Protein AF-A0A940NJC7-F1 (afdb_monomer)

Structure (mmCIF, N/CA/C/O backbone):
data_AF-A0A940NJC7-F1
#
_entry.id   AF-A0A940NJC7-F1
#
loop_
_atom_site.group_PDB
_atom_site.id
_atom_site.type_symbol
_atom_site.label_atom_id
_atom_site.label_alt_id
_atom_site.label_comp_id
_atom_site.label_asym_id
_atom_site.label_entity_id
_atom_site.label_seq_id
_atom_site.pdbx_PDB_ins_code
_atom_site.Cartn_x
_atom_site.Cartn_y
_atom_site.Cartn_z
_atom_site.occupancy
_atom_site.B_iso_or_equiv
_atom_site.auth_seq_id
_atom_site.auth_comp_id
_atom_site.auth_asym_id
_atom_site.auth_atom_id
_atom_site.pdbx_PDB_model_num
ATOM 1 N N . MET A 1 1 ? -53.499 -15.876 48.071 1.00 48.34 1 MET A N 1
ATOM 2 C CA . MET A 1 1 ? -52.864 -14.542 48.193 1.00 48.34 1 MET A CA 1
ATOM 3 C C . MET A 1 1 ? -51.663 -14.465 47.255 1.00 48.34 1 MET A C 1
ATOM 5 O O . MET A 1 1 ? -50.738 -15.244 47.429 1.00 48.34 1 MET A O 1
ATOM 9 N N . LYS A 1 2 ? -51.666 -13.585 46.242 1.00 55.25 2 LYS A N 1
ATOM 10 C CA . LYS A 1 2 ? -50.475 -13.323 45.410 1.00 55.25 2 LYS A CA 1
ATOM 11 C C . LYS A 1 2 ? -49.730 -12.127 46.007 1.00 55.25 2 LYS A C 1
ATOM 13 O O . LYS A 1 2 ? -50.232 -11.009 45.925 1.00 55.25 2 LYS A O 1
ATOM 18 N N . ARG A 1 3 ? -48.568 -12.347 46.632 1.00 72.62 3 ARG A N 1
ATOM 19 C CA . ARG A 1 3 ? -47.707 -11.245 47.096 1.00 72.62 3 ARG A CA 1
ATOM 20 C C . ARG A 1 3 ? -47.220 -10.457 45.874 1.00 72.62 3 ARG A C 1
ATOM 22 O O . ARG A 1 3 ? -46.633 -11.031 44.958 1.00 72.62 3 ARG A O 1
ATOM 29 N N . ARG A 1 4 ? -47.502 -9.154 45.836 1.00 73.19 4 ARG A N 1
ATOM 30 C CA . ARG A 1 4 ? -46.981 -8.225 44.824 1.00 73.19 4 ARG A CA 1
ATOM 31 C C . ARG A 1 4 ? -45.688 -7.612 45.362 1.00 73.19 4 ARG A C 1
ATOM 33 O O . ARG A 1 4 ? -45.706 -7.038 46.442 1.00 73.19 4 ARG A O 1
ATOM 40 N N . TYR A 1 5 ? -44.602 -7.717 44.595 1.00 79.25 5 TYR A N 1
ATOM 41 C CA . TYR A 1 5 ? -43.293 -7.127 44.911 1.00 79.25 5 TYR A CA 1
ATOM 42 C C . TYR A 1 5 ? -42.923 -6.041 43.881 1.00 79.25 5 TYR A C 1
ATOM 44 O O . TYR A 1 5 ? -42.064 -6.269 43.029 1.00 79.25 5 TYR A O 1
ATOM 52 N N . PRO A 1 6 ? -43.622 -4.893 43.870 1.00 78.00 6 PRO A N 1
ATOM 53 C CA . PRO A 1 6 ? -43.392 -3.835 42.885 1.00 78.00 6 PRO A CA 1
ATOM 54 C C . PRO A 1 6 ? -41.991 -3.222 43.006 1.00 78.00 6 PRO A C 1
ATOM 56 O O . PRO A 1 6 ? -41.366 -2.942 41.991 1.00 78.00 6 PRO A O 1
ATOM 59 N N . GLU A 1 7 ? -41.465 -3.105 44.224 1.00 84.06 7 GLU A N 1
ATOM 60 C CA . GLU A 1 7 ? -40.141 -2.526 44.479 1.00 84.06 7 GLU A CA 1
ATOM 61 C C . GLU A 1 7 ? -39.011 -3.432 43.992 1.00 84.06 7 GLU A C 1
ATOM 63 O O . GLU A 1 7 ? -38.077 -2.969 43.348 1.00 84.06 7 GLU A O 1
ATOM 68 N N . VAL A 1 8 ? -39.150 -4.748 44.188 1.00 84.94 8 VAL A N 1
ATOM 69 C CA . VAL A 1 8 ? -38.206 -5.740 43.648 1.00 84.94 8 VAL A CA 1
ATOM 70 C C . VAL A 1 8 ? -38.203 -5.705 42.117 1.00 84.94 8 VAL A C 1
ATOM 72 O O . VAL A 1 8 ? -37.147 -5.797 41.499 1.00 84.94 8 VAL A O 1
ATOM 75 N N . LYS A 1 9 ? -39.373 -5.519 41.487 1.00 83.62 9 LYS A N 1
ATOM 76 C CA . LYS A 1 9 ? -39.473 -5.356 40.027 1.00 83.62 9 LYS A CA 1
ATOM 77 C C . LYS A 1 9 ? -38.820 -4.062 39.542 1.00 83.62 9 LYS A C 1
ATOM 79 O O . LYS A 1 9 ? -38.134 -4.090 38.526 1.00 83.62 9 LYS A O 1
ATOM 84 N N . ALA A 1 10 ? -39.022 -2.957 40.257 1.00 84.44 10 ALA A N 1
ATOM 85 C CA . ALA A 1 10 ? -38.413 -1.671 39.931 1.00 84.44 10 ALA A CA 1
ATOM 86 C C . ALA A 1 10 ? -36.882 -1.715 40.078 1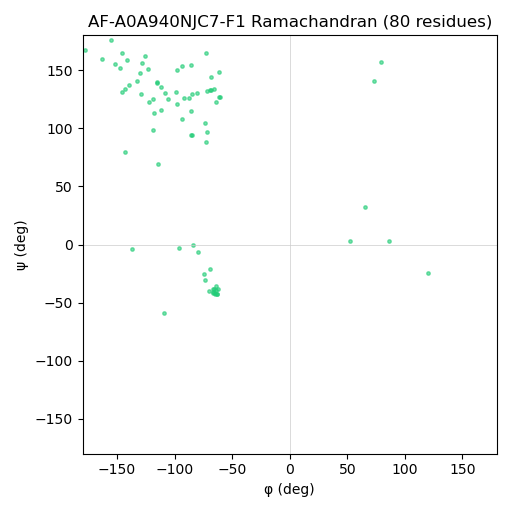.00 84.44 10 ALA A C 1
ATOM 88 O O . ALA A 1 10 ? -36.173 -1.263 39.185 1.00 84.44 10 ALA A O 1
ATOM 89 N N . ALA A 1 11 ? -36.373 -2.337 41.146 1.00 87.06 11 ALA A N 1
ATOM 90 C CA . ALA A 1 11 ? -34.942 -2.528 41.367 1.00 87.06 11 ALA A CA 1
ATOM 91 C C . ALA A 1 11 ? -34.299 -3.406 40.280 1.00 87.06 11 ALA A C 1
ATOM 93 O O . ALA A 1 11 ? -33.236 -3.069 39.765 1.00 87.06 11 ALA A O 1
ATOM 94 N N . LEU A 1 12 ? -34.964 -4.495 39.878 1.00 86.69 12 LEU A N 1
ATOM 95 C CA . LEU A 1 12 ? -34.476 -5.377 38.815 1.00 86.69 12 LEU A CA 1
ATOM 96 C C . LEU A 1 12 ? -34.460 -4.676 37.444 1.00 86.69 12 LEU A C 1
ATOM 98 O O . LEU A 1 12 ? -33.502 -4.824 36.691 1.00 86.69 12 LEU A O 1
ATOM 102 N N . ALA A 1 13 ? -35.490 -3.880 37.136 1.00 83.94 13 ALA A N 1
ATOM 103 C CA . ALA A 1 13 ? -35.538 -3.081 35.912 1.00 83.94 13 ALA A CA 1
ATOM 104 C C . ALA A 1 13 ? -34.447 -1.995 35.891 1.00 83.94 13 ALA A C 1
ATOM 106 O O . ALA A 1 13 ? -33.777 -1.821 34.876 1.00 83.94 13 ALA A 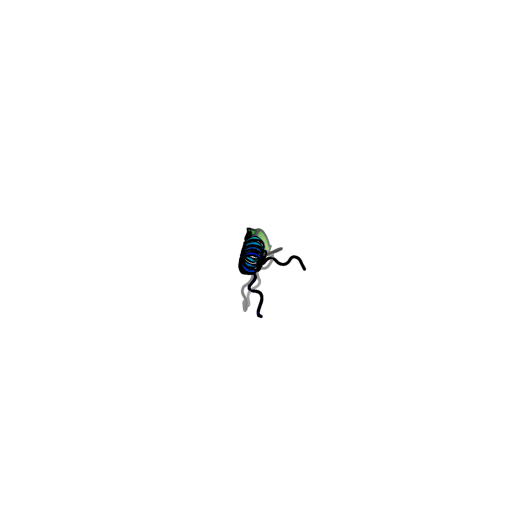O 1
ATOM 107 N N . GLY A 1 14 ? -34.219 -1.314 37.019 1.00 83.81 14 GLY A N 1
ATOM 108 C CA . GLY A 1 14 ? -33.138 -0.336 37.161 1.00 83.81 14 GLY A CA 1
ATOM 109 C C . GLY A 1 14 ? -31.749 -0.963 37.005 1.00 83.81 14 GLY A C 1
ATOM 110 O O . GLY A 1 14 ? -30.911 -0.422 36.290 1.00 83.81 14 GLY A O 1
ATOM 111 N N . ALA A 1 15 ? -31.522 -2.140 37.594 1.00 83.00 15 ALA A N 1
ATOM 112 C CA . ALA A 1 15 ? -30.268 -2.880 37.448 1.00 83.00 15 ALA A CA 1
ATOM 113 C C . ALA A 1 15 ? -30.010 -3.325 35.996 1.00 83.00 15 ALA A C 1
ATOM 115 O O . ALA A 1 15 ? -28.883 -3.228 35.518 1.00 83.00 15 ALA A O 1
ATOM 116 N N . ALA A 1 16 ? -31.048 -3.757 35.272 1.00 79.94 16 ALA A N 1
ATOM 117 C CA . ALA A 1 16 ? -30.933 -4.122 33.859 1.00 79.94 16 ALA A CA 1
ATOM 118 C C . ALA A 1 16 ? -30.583 -2.916 32.968 1.00 79.94 16 ALA A C 1
ATOM 120 O O . ALA A 1 16 ? -29.764 -3.033 32.059 1.00 79.94 16 ALA A O 1
ATOM 121 N N . MET A 1 17 ? -31.149 -1.740 33.254 1.00 77.81 17 MET A N 1
ATOM 122 C CA . MET A 1 17 ? -30.805 -0.510 32.532 1.00 77.81 17 MET A CA 1
ATOM 123 C C . MET A 1 17 ? -29.359 -0.070 32.803 1.00 77.81 17 MET A C 1
ATOM 125 O O . MET A 1 17 ? -28.664 0.331 31.875 1.00 77.81 17 MET A O 1
ATOM 129 N N . LEU A 1 18 ? -28.875 -0.217 34.040 1.00 76.62 18 LEU A N 1
ATOM 130 C CA . LEU A 1 18 ? -27.487 0.092 34.415 1.00 76.62 18 LEU A CA 1
ATOM 131 C C . LEU A 1 18 ? -26.454 -0.877 33.816 1.00 76.62 18 LEU A C 1
ATOM 133 O O . LEU A 1 18 ? -25.287 -0.518 33.694 1.00 76.62 18 LEU A O 1
ATOM 137 N N . ALA A 1 19 ? -26.866 -2.084 33.421 1.00 74.94 19 ALA A N 1
ATOM 138 C CA . ALA A 1 19 ? -25.999 -3.063 32.764 1.00 74.94 19 ALA A CA 1
ATOM 139 C C . ALA A 1 19 ? -25.786 -2.786 31.262 1.00 74.94 19 ALA A C 1
ATOM 141 O O . ALA A 1 19 ? -24.993 -3.470 30.616 1.00 74.94 19 ALA A O 1
ATOM 142 N N . THR A 1 20 ? -26.486 -1.802 30.688 1.00 69.19 20 THR A N 1
ATOM 143 C CA . THR A 1 20 ? -26.382 -1.487 29.259 1.00 69.19 20 THR A CA 1
ATOM 144 C C . THR A 1 20 ? -25.217 -0.526 29.031 1.00 69.19 20 THR A C 1
ATOM 146 O O . THR A 1 20 ? -25.361 0.687 29.165 1.00 69.19 20 THR A O 1
ATOM 149 N N . ILE A 1 21 ? -24.044 -1.066 28.704 1.00 70.12 21 ILE A N 1
ATOM 150 C CA . ILE A 1 21 ? -22.874 -0.268 28.320 1.00 70.12 21 ILE A CA 1
ATOM 151 C C . ILE A 1 21 ? -22.957 -0.017 26.805 1.00 70.12 21 ILE A C 1
ATOM 153 O O . ILE A 1 21 ? -23.093 -0.984 26.052 1.00 70.12 21 ILE A O 1
ATOM 157 N N . PRO A 1 22 ? -22.893 1.236 26.318 1.00 67.38 22 PRO A N 1
ATOM 158 C CA . PRO A 1 22 ? -22.773 1.491 24.886 1.00 67.38 22 PRO A CA 1
ATOM 159 C C . PRO A 1 22 ? -21.468 0.881 24.355 1.00 67.38 22 PRO A C 1
ATOM 161 O O . PRO A 1 22 ? -20.389 1.146 24.885 1.00 67.38 22 PRO A O 1
ATOM 164 N N . ALA A 1 23 ? -21.562 0.069 23.302 1.00 67.50 23 ALA A N 1
ATOM 165 C CA . ALA A 1 23 ? -20.391 -0.402 22.573 1.00 67.50 23 ALA A CA 1
ATOM 166 C C . ALA A 1 23 ? -19.845 0.761 21.731 1.00 67.50 23 ALA A C 1
ATOM 168 O O . ALA A 1 23 ? -20.439 1.149 20.725 1.00 67.50 23 ALA A O 1
ATOM 169 N N . PHE A 1 24 ? -18.738 1.360 22.169 1.00 61.34 24 PHE A N 1
ATOM 170 C CA . PHE A 1 24 ? -18.034 2.379 21.397 1.00 61.34 24 PHE A CA 1
ATOM 171 C C . PHE A 1 24 ? -17.080 1.694 20.416 1.00 61.34 24 PHE A C 1
ATOM 173 O O . PHE A 1 24 ? -15.943 1.386 20.763 1.00 61.34 24 PHE A O 1
ATOM 180 N N . ALA A 1 25 ? -17.537 1.469 19.187 1.00 63.84 25 ALA A N 1
ATOM 181 C CA . ALA A 1 25 ? -16.682 1.002 18.104 1.00 63.84 25 ALA A CA 1
ATOM 182 C C . ALA A 1 25 ? -15.764 2.143 17.636 1.00 63.84 25 ALA A C 1
ATOM 184 O O . ALA A 1 25 ? -16.112 2.933 16.752 1.00 63.84 25 ALA A O 1
ATOM 185 N N . GLN A 1 26 ? -14.589 2.292 18.252 1.00 69.00 26 GLN A N 1
ATOM 186 C CA . GLN A 1 26 ? -13.612 3.275 17.788 1.00 69.00 26 GLN A CA 1
ATOM 187 C C . GLN A 1 26 ? -12.997 2.790 16.470 1.00 69.00 26 GLN A C 1
ATOM 189 O O . GLN A 1 26 ? -12.057 1.997 16.444 1.00 69.00 26 GLN A O 1
ATOM 194 N N . SER A 1 27 ? -13.538 3.285 15.360 1.00 73.50 27 SER A N 1
ATOM 195 C CA . SER A 1 27 ? -13.017 3.016 14.021 1.00 73.50 27 SER A CA 1
ATOM 196 C C . SER A 1 27 ? -11.699 3.762 13.796 1.00 73.50 27 SER A C 1
ATOM 198 O O . SER A 1 27 ? -11.607 4.966 14.042 1.00 73.50 27 SER A O 1
ATOM 200 N N . SER A 1 28 ? -10.681 3.071 13.284 1.00 82.62 28 SER A N 1
ATOM 201 C CA . SER A 1 28 ? -9.443 3.687 12.795 1.00 82.62 28 SER A CA 1
ATOM 202 C C . SER A 1 28 ? -9.307 3.471 11.293 1.00 82.62 28 SER A C 1
ATOM 204 O O . SER A 1 28 ? -9.606 2.395 10.779 1.00 82.62 28 SER A O 1
ATOM 206 N N . VAL A 1 29 ? -8.852 4.501 10.580 1.00 91.69 29 VAL A N 1
ATOM 207 C CA . VAL A 1 29 ? -8.511 4.403 9.160 1.00 91.69 29 VAL A CA 1
ATOM 208 C C . VAL A 1 29 ? -7.061 4.815 8.989 1.00 91.69 29 VAL A C 1
ATOM 210 O O . VAL A 1 29 ? -6.660 5.918 9.349 1.00 91.69 29 VAL A O 1
ATOM 213 N N . THR A 1 30 ? -6.266 3.918 8.428 1.00 93.75 30 THR A N 1
ATOM 214 C CA . THR A 1 30 ? -4.890 4.179 8.029 1.00 93.75 30 THR A CA 1
ATOM 215 C C . THR A 1 30 ? -4.852 4.486 6.543 1.00 93.75 30 THR A C 1
ATOM 217 O O . THR A 1 30 ? -5.222 3.645 5.725 1.00 93.75 3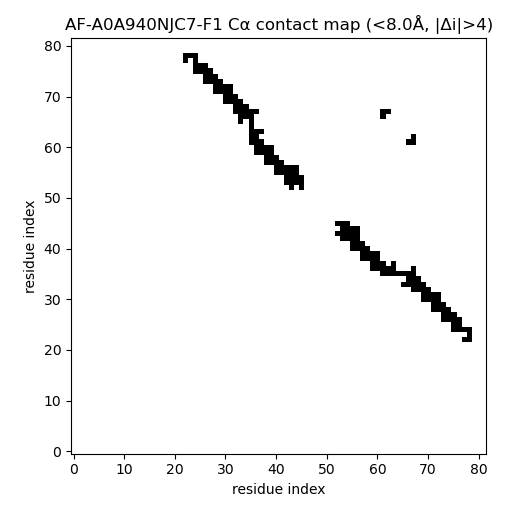0 THR A O 1
ATOM 220 N N . LEU A 1 31 ? -4.358 5.669 6.186 1.00 95.88 31 LEU A N 1
ATOM 221 C CA . LEU A 1 31 ? -3.957 5.957 4.816 1.00 95.88 31 LEU A CA 1
ATOM 222 C C . LEU A 1 31 ? -2.564 5.377 4.556 1.00 95.88 31 LEU A C 1
ATOM 224 O O . LEU A 1 31 ? -1.644 5.606 5.337 1.00 95.88 31 LEU A O 1
ATOM 228 N N . TYR A 1 32 ? -2.408 4.635 3.463 1.00 95.00 32 TYR A N 1
ATOM 229 C CA . TYR A 1 32 ? -1.138 4.030 3.076 1.00 95.00 32 TYR A CA 1
ATOM 230 C C . TYR A 1 32 ? -0.914 4.091 1.564 1.00 95.00 32 TYR A C 1
ATOM 232 O O . TYR A 1 32 ? -1.844 4.210 0.768 1.00 95.00 32 TYR A O 1
ATOM 240 N N . GLY A 1 33 ? 0.346 3.990 1.154 1.00 95.81 33 GLY A N 1
ATOM 241 C CA . GLY A 1 33 ? 0.715 3.957 -0.253 1.00 95.81 33 GLY A CA 1
ATOM 242 C C . GLY A 1 33 ? 2.213 3.788 -0.461 1.00 95.81 33 GLY A C 1
ATOM 243 O O . GLY A 1 33 ? 2.994 3.909 0.480 1.00 95.81 33 GLY A O 1
ATOM 244 N N . ILE A 1 34 ? 2.594 3.490 -1.702 1.00 95.69 34 ILE A N 1
ATOM 245 C CA . ILE A 1 34 ? 3.978 3.415 -2.182 1.00 95.69 34 ILE A CA 1
ATOM 246 C C . ILE A 1 34 ? 4.060 4.194 -3.493 1.00 95.69 34 ILE A C 1
ATOM 248 O O . ILE A 1 34 ? 3.155 4.110 -4.324 1.00 95.69 34 ILE A O 1
ATOM 252 N N . VAL A 1 35 ? 5.160 4.918 -3.680 1.00 94.50 35 VAL A N 1
ATOM 253 C CA . VAL A 1 35 ? 5.549 5.501 -4.966 1.00 94.50 35 VAL A CA 1
ATOM 254 C C . VAL A 1 35 ? 6.800 4.763 -5.431 1.00 94.50 35 VAL A C 1
ATOM 256 O O . VAL A 1 35 ? 7.828 4.820 -4.762 1.00 94.50 35 VAL A O 1
ATOM 259 N N . ASP A 1 36 ? 6.694 4.043 -6.547 1.00 95.62 36 ASP A N 1
ATOM 260 C CA . ASP A 1 36 ? 7.771 3.229 -7.119 1.00 95.62 36 ASP A CA 1
ATOM 261 C C . ASP A 1 36 ? 8.120 3.751 -8.517 1.00 95.62 36 ASP A C 1
ATOM 263 O O . ASP A 1 36 ? 7.438 3.443 -9.500 1.00 95.62 36 ASP A O 1
ATOM 267 N N . ASN A 1 37 ? 9.186 4.552 -8.568 1.00 94.31 37 ASN A N 1
ATOM 268 C CA . ASN A 1 37 ? 9.766 5.119 -9.778 1.00 94.31 37 ASN A CA 1
ATOM 269 C C . ASN A 1 37 ? 11.277 4.872 -9.811 1.00 94.31 37 ASN A C 1
ATOM 271 O O . ASN A 1 37 ? 11.956 4.930 -8.787 1.00 94.31 37 ASN A O 1
ATOM 275 N N . GLY A 1 38 ? 11.817 4.707 -11.015 1.00 93.75 38 GLY A N 1
ATOM 276 C CA . GLY A 1 38 ? 13.247 4.571 -11.249 1.00 93.75 38 GLY A CA 1
ATOM 277 C C . GLY A 1 38 ? 13.663 4.989 -12.656 1.00 93.75 38 GLY A C 1
ATOM 278 O O . GLY A 1 38 ? 12.835 5.312 -13.509 1.00 93.75 38 GLY A O 1
ATOM 279 N N . ILE A 1 39 ? 14.971 4.969 -12.897 1.00 95.19 39 ILE A N 1
ATOM 280 C CA . ILE A 1 39 ? 15.568 5.161 -14.221 1.00 95.19 39 ILE A CA 1
ATOM 281 C C . ILE A 1 39 ? 16.049 3.796 -14.708 1.00 95.19 39 ILE A C 1
ATOM 283 O O . ILE A 1 39 ? 16.806 3.116 -14.020 1.00 95.19 39 ILE A O 1
ATOM 287 N N . GLY A 1 40 ? 15.603 3.398 -15.895 1.00 94.94 40 GLY A N 1
ATOM 288 C CA . GLY A 1 40 ? 15.978 2.149 -16.540 1.00 94.94 40 GLY A CA 1
ATOM 289 C C . GLY A 1 40 ? 16.751 2.392 -17.829 1.00 94.94 40 GLY A C 1
ATOM 290 O O . GLY A 1 40 ? 16.394 3.262 -18.625 1.00 94.94 40 GLY A O 1
ATOM 291 N N . TYR A 1 41 ? 17.775 1.573 -18.052 1.00 95.56 41 TYR A N 1
ATOM 292 C CA . TYR A 1 41 ? 18.457 1.446 -19.334 1.00 95.56 41 TYR A CA 1
ATOM 293 C C . TYR A 1 41 ? 18.099 0.103 -19.972 1.00 95.56 41 TYR A C 1
ATOM 295 O O . TYR A 1 41 ? 18.197 -0.940 -19.328 1.00 95.56 41 TYR A O 1
ATOM 303 N N . GLN A 1 42 ? 17.695 0.116 -21.239 1.00 95.19 42 GLN A N 1
ATOM 304 C CA . GLN A 1 42 ? 17.545 -1.085 -22.059 1.00 95.19 42 GLN A CA 1
ATOM 305 C C . GLN A 1 42 ? 18.490 -0.986 -23.244 1.00 95.19 42 GLN A C 1
ATOM 307 O O . GLN A 1 42 ? 18.432 -0.015 -23.984 1.00 95.19 42 GLN A O 1
ATOM 312 N N . SER A 1 43 ? 19.349 -1.985 -23.433 1.00 94.94 43 SER A N 1
ATOM 313 C CA . SER A 1 43 ? 20.329 -2.006 -24.525 1.00 94.94 43 SER A CA 1
ATOM 314 C C . SER A 1 43 ? 19.712 -2.300 -25.895 1.00 94.94 43 SER A C 1
ATOM 316 O O . SER A 1 43 ? 20.277 -1.894 -26.905 1.00 94.94 43 SER A O 1
ATOM 318 N N . SER A 1 44 ? 18.562 -2.981 -25.936 1.00 93.50 44 SER A N 1
ATOM 319 C CA . SER A 1 44 ? 17.839 -3.320 -27.167 1.00 93.50 44 SER A CA 1
ATOM 320 C C . SER A 1 44 ? 16.329 -3.228 -26.941 1.00 93.50 44 SER A C 1
ATOM 322 O O . SER A 1 44 ? 15.643 -4.212 -26.673 1.00 93.50 44 SER A O 1
ATOM 324 N N . SER A 1 45 ? 15.816 -2.002 -26.972 1.00 94.19 45 SER A N 1
ATOM 325 C CA . SER A 1 45 ? 14.392 -1.690 -26.925 1.00 94.19 45 SER A CA 1
ATOM 326 C C 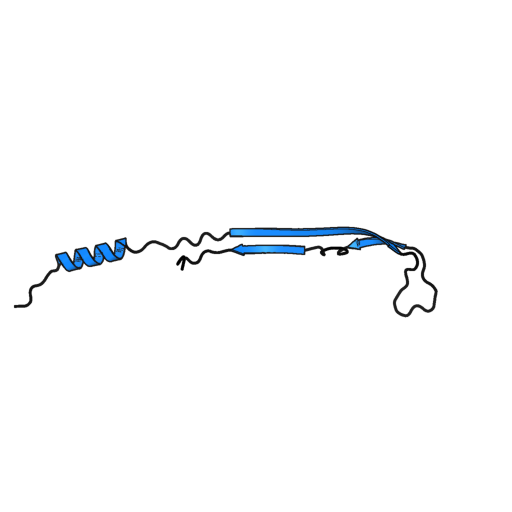. SER A 1 45 ? 13.813 -1.763 -28.337 1.00 94.19 45 SER A C 1
ATOM 328 O O . SER A 1 45 ? 14.337 -1.147 -29.264 1.00 94.19 45 SER A O 1
ATOM 330 N N . THR A 1 46 ? 12.718 -2.500 -28.498 1.00 93.62 46 THR A N 1
ATOM 331 C CA . THR A 1 46 ? 11.986 -2.653 -29.762 1.00 93.62 46 THR A CA 1
ATOM 332 C C . THR A 1 46 ? 10.487 -2.782 -29.481 1.00 93.62 46 THR A C 1
ATOM 334 O O . THR A 1 46 ? 10.087 -3.000 -28.334 1.00 93.62 46 THR A O 1
ATOM 337 N N . THR A 1 47 ? 9.647 -2.616 -30.499 1.00 92.12 47 THR A N 1
ATOM 338 C CA . THR A 1 47 ? 8.193 -2.801 -30.394 1.00 92.12 47 THR A CA 1
ATOM 339 C C . THR A 1 47 ? 7.792 -4.223 -30.778 1.00 92.12 47 THR A C 1
ATOM 341 O O . THR A 1 47 ? 8.476 -4.905 -31.544 1.00 92.12 47 THR A O 1
ATOM 344 N N . LEU A 1 48 ? 6.665 -4.692 -30.235 1.00 92.94 48 LEU A N 1
ATOM 345 C CA . LEU A 1 48 ? 6.137 -6.015 -30.562 1.00 92.94 48 LEU A CA 1
ATOM 346 C C . LEU A 1 48 ? 5.828 -6.102 -32.067 1.00 92.94 48 LEU A C 1
ATOM 348 O O . LEU A 1 48 ? 5.114 -5.257 -32.599 1.00 92.94 48 LEU A O 1
ATOM 352 N N . GLY A 1 49 ? 6.368 -7.121 -32.739 1.00 92.81 49 GLY A N 1
ATOM 353 C CA . GLY A 1 49 ? 6.210 -7.319 -34.185 1.00 92.81 49 GLY A CA 1
ATOM 354 C C . GLY A 1 49 ? 7.225 -6.574 -35.059 1.00 92.81 49 GLY A C 1
ATOM 355 O O . GLY A 1 49 ? 7.135 -6.662 -36.281 1.00 92.81 49 GLY A O 1
ATOM 356 N N . SER A 1 50 ? 8.194 -5.865 -34.471 1.00 91.56 50 SER A N 1
ATOM 357 C CA . SER A 1 50 ? 9.255 -5.217 -35.246 1.00 91.56 50 SER A CA 1
ATOM 358 C C . SER A 1 50 ? 10.156 -6.238 -35.952 1.00 91.56 50 SER A C 1
ATOM 360 O O . SER A 1 50 ? 10.618 -7.201 -35.338 1.00 91.56 50 SER A O 1
ATOM 362 N N . THR A 1 51 ? 10.445 -5.995 -37.234 1.00 90.88 51 THR A N 1
ATOM 363 C CA . THR A 1 51 ? 11.406 -6.770 -38.039 1.00 90.88 51 THR A CA 1
ATOM 364 C C . THR A 1 51 ? 12.795 -6.127 -38.093 1.00 90.88 51 THR A C 1
ATOM 366 O O . THR A 1 51 ? 13.707 -6.685 -38.700 1.00 90.88 51 THR A O 1
ATOM 369 N N . SER A 1 52 ? 12.973 -4.953 -37.483 1.00 88.00 52 SER A N 1
ATOM 370 C CA . SER A 1 52 ? 14.268 -4.297 -37.302 1.00 88.00 52 SER A CA 1
ATOM 371 C C . SER A 1 52 ? 14.837 -4.573 -35.905 1.00 88.00 52 SER A C 1
ATOM 373 O O . SER A 1 52 ? 14.099 -4.779 -34.937 1.00 88.00 52 SER A O 1
ATOM 375 N N . GLY A 1 53 ? 16.170 -4.589 -35.796 1.00 89.81 53 GLY A N 1
ATOM 376 C CA . GLY A 1 53 ? 16.863 -4.740 -34.513 1.00 89.81 53 GLY A CA 1
ATOM 377 C C . GLY A 1 53 ? 16.543 -3.596 -33.544 1.00 89.81 53 GLY A C 1
ATOM 378 O O . GLY A 1 53 ? 16.292 -2.472 -33.970 1.00 89.81 53 GLY A O 1
ATOM 379 N N . GLY A 1 54 ? 16.539 -3.888 -32.240 1.00 93.94 54 GLY A N 1
ATOM 380 C CA . GLY A 1 54 ? 16.304 -2.882 -31.201 1.00 93.94 54 GLY A CA 1
ATOM 381 C C . GLY A 1 54 ? 17.486 -1.930 -30.995 1.00 93.94 54 GLY A C 1
ATOM 382 O O . GLY A 1 54 ? 18.613 -2.203 -31.410 1.00 93.94 54 GLY A O 1
ATOM 383 N N . HIS A 1 55 ? 17.225 -0.817 -30.310 1.00 94.19 55 HIS A N 1
ATOM 384 C CA . HIS A 1 55 ? 18.224 0.207 -29.985 1.00 94.19 55 HIS A CA 1
ATOM 385 C C . HIS A 1 55 ? 18.273 0.488 -28.486 1.00 94.19 55 HIS A C 1
ATOM 387 O O . HIS A 1 55 ? 17.339 0.166 -27.750 1.00 94.19 55 HIS A O 1
ATOM 393 N N . SER A 1 56 ? 19.354 1.113 -28.023 1.00 96.25 56 SER A N 1
ATOM 394 C CA . SER A 1 56 ? 19.463 1.478 -26.618 1.00 96.25 56 SER A CA 1
ATOM 395 C C . SER A 1 56 ? 18.476 2.587 -26.237 1.00 96.25 56 SER A C 1
ATOM 397 O O . SER A 1 56 ? 18.188 3.491 -27.021 1.00 96.25 56 SER A O 1
ATOM 399 N N . ALA A 1 57 ? 17.941 2.517 -25.020 1.00 95.62 57 ALA A N 1
ATOM 400 C CA . ALA A 1 57 ? 16.964 3.464 -24.505 1.00 95.62 57 ALA A CA 1
ATOM 401 C C . ALA A 1 57 ? 17.156 3.696 -23.003 1.00 95.62 57 ALA A C 1
ATOM 403 O O . ALA A 1 57 ? 17.202 2.748 -22.218 1.00 95.62 57 ALA A O 1
ATOM 404 N N . PHE A 1 58 ? 17.195 4.969 -22.608 1.00 96.75 58 PHE A N 1
ATOM 405 C CA . PHE A 1 58 ? 17.028 5.408 -21.224 1.00 96.75 58 PHE A CA 1
ATOM 406 C C . PHE A 1 58 ? 15.587 5.865 -21.018 1.00 96.75 58 PHE A C 1
ATOM 408 O O . PHE A 1 58 ? 15.063 6.643 -21.813 1.00 96.75 58 PHE A O 1
ATOM 415 N N . LYS A 1 59 ? 14.936 5.384 -19.959 1.00 94.56 59 LYS A N 1
ATOM 416 C CA . LYS A 1 59 ? 13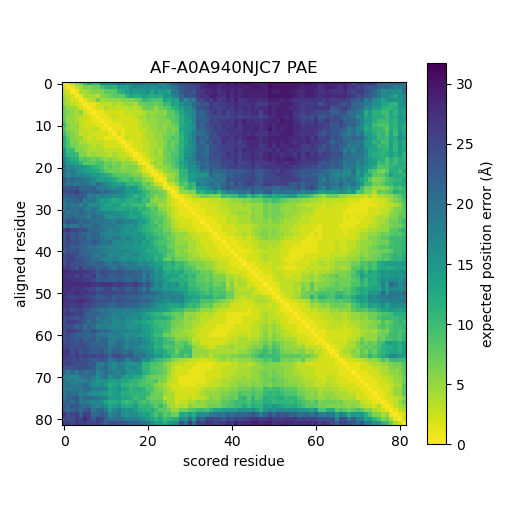.537 5.707 -19.667 1.00 94.56 59 LYS A CA 1
ATOM 417 C C . LYS A 1 59 ? 13.263 5.758 -18.174 1.00 94.56 59 LYS A C 1
ATOM 419 O O . LYS A 1 59 ? 13.900 5.058 -17.391 1.00 94.56 59 LYS A O 1
ATOM 424 N N . MET A 1 60 ? 12.272 6.558 -17.794 1.00 95.12 60 MET A N 1
ATOM 425 C CA . MET A 1 60 ? 11.641 6.412 -16.489 1.00 95.12 60 MET A CA 1
ATOM 426 C C . MET A 1 60 ? 10.842 5.106 -16.493 1.00 95.12 60 MET A C 1
ATOM 428 O O . MET A 1 60 ? 10.119 4.813 -17.446 1.00 95.12 60 MET A O 1
ATOM 432 N N . VAL A 1 61 ? 11.000 4.315 -15.443 1.00 94.25 61 VAL A N 1
ATOM 433 C CA . VAL A 1 61 ? 10.271 3.067 -15.228 1.00 94.25 61 VAL A CA 1
ATOM 434 C C . VAL A 1 61 ? 9.548 3.139 -13.895 1.00 94.25 61 VAL A C 1
ATOM 436 O O . VAL A 1 61 ? 9.995 3.827 -12.979 1.00 94.25 61 VAL A O 1
ATOM 439 N N . THR A 1 62 ? 8.429 2.439 -13.790 1.00 94.44 62 THR A N 1
ATOM 440 C CA . THR A 1 62 ? 7.640 2.361 -12.562 1.00 94.44 62 THR A CA 1
ATOM 441 C C . THR A 1 62 ? 7.386 0.901 -12.220 1.00 94.44 62 THR A C 1
ATOM 443 O O . THR A 1 62 ? 7.436 0.034 -13.095 1.00 94.44 62 THR A O 1
ATOM 446 N N . GLY A 1 63 ? 7.139 0.619 -10.942 1.00 91.81 63 GLY A N 1
ATOM 447 C CA . GLY A 1 63 ? 6.717 -0.709 -10.495 1.00 91.81 63 GLY A CA 1
ATOM 448 C C . GLY A 1 63 ? 7.748 -1.825 -10.671 1.00 91.81 63 GLY A C 1
ATOM 449 O O . GLY A 1 63 ? 7.364 -2.967 -10.907 1.00 91.81 63 GLY A O 1
ATOM 450 N N . VAL A 1 64 ? 9.042 -1.514 -10.557 1.00 88.44 64 VAL A N 1
ATOM 451 C CA . VAL A 1 64 ? 10.116 -2.516 -10.679 1.00 88.44 64 VAL A CA 1
ATOM 452 C C . VAL A 1 64 ? 10.191 -3.412 -9.440 1.00 88.44 64 VAL A C 1
ATOM 454 O O . VAL A 1 64 ? 10.570 -4.575 -9.551 1.00 88.44 64 VAL A O 1
ATOM 457 N N . TRP A 1 65 ? 9.830 -2.896 -8.263 1.00 87.25 65 TRP A N 1
ATOM 458 C CA . TRP A 1 65 ? 9.897 -3.648 -7.010 1.00 87.25 65 TRP A CA 1
ATOM 459 C C . TRP A 1 65 ? 8.528 -4.011 -6.470 1.00 87.25 65 TRP A C 1
ATOM 461 O O . TRP A 1 65 ? 8.241 -5.181 -6.235 1.00 87.25 65 TRP A O 1
ATOM 471 N N . ALA A 1 66 ? 7.698 -3.008 -6.216 1.00 85.62 66 ALA A N 1
ATOM 472 C CA . ALA A 1 66 ? 6.506 -3.199 -5.402 1.00 85.62 66 ALA A CA 1
ATOM 473 C C . ALA A 1 66 ? 5.265 -2.510 -5.976 1.00 85.62 66 ALA A C 1
ATOM 475 O O . ALA A 1 66 ? 4.180 -2.681 -5.409 1.00 85.62 66 ALA A O 1
ATOM 476 N N . GLY A 1 67 ? 5.413 -1.763 -7.078 1.00 94.00 67 GLY A N 1
ATOM 477 C CA . GLY A 1 67 ? 4.315 -1.058 -7.733 1.00 94.00 67 GLY A CA 1
ATOM 478 C C . GLY A 1 67 ? 3.855 0.170 -6.951 1.00 94.00 67 GLY A C 1
ATOM 479 O O . GLY A 1 67 ? 3.742 0.148 -5.721 1.00 94.00 67 GLY A O 1
ATOM 480 N N . SER A 1 68 ? 3.535 1.245 -7.671 1.00 95.69 68 SER A N 1
ATOM 481 C CA . SER A 1 68 ? 2.886 2.409 -7.065 1.00 95.69 68 SER A CA 1
ATOM 482 C C . SER A 1 68 ? 1.462 2.054 -6.635 1.00 95.69 68 SER A C 1
ATOM 484 O O . SER A 1 68 ? 0.713 1.445 -7.399 1.00 95.69 68 SER A O 1
ATOM 486 N N . ARG A 1 69 ? 1.077 2.428 -5.413 1.00 95.38 69 ARG A N 1
ATOM 487 C CA . ARG A 1 69 ? -0.254 2.146 -4.858 1.00 95.38 69 ARG A CA 1
ATOM 488 C C . ARG A 1 69 ? -0.680 3.194 -3.842 1.00 95.38 69 ARG A C 1
ATOM 490 O O . ARG A 1 69 ? 0.154 3.797 -3.175 1.00 95.38 69 ARG A O 1
ATOM 497 N N . PHE A 1 70 ? -1.986 3.332 -3.680 1.00 96.94 70 PHE A N 1
ATOM 498 C CA . PHE A 1 70 ? -2.629 4.191 -2.694 1.00 96.94 70 PHE A CA 1
ATOM 499 C C . PHE A 1 70 ? -3.832 3.443 -2.127 1.00 96.94 70 PHE A C 1
ATOM 501 O O . PHE A 1 70 ? -4.558 2.792 -2.878 1.00 96.94 70 PHE A O 1
ATOM 508 N N . GLY A 1 71 ? -4.041 3.507 -0.819 1.00 96.81 71 GLY A N 1
ATOM 509 C CA . GLY A 1 71 ? -5.119 2.774 -0.182 1.00 96.81 71 GLY A CA 1
ATOM 510 C C . GLY A 1 71 ? -5.451 3.269 1.213 1.00 96.81 71 GLY A C 1
ATOM 511 O O . GLY A 1 71 ? -4.654 3.910 1.891 1.00 96.81 71 GLY A O 1
ATOM 512 N N . LEU A 1 72 ? -6.658 2.926 1.644 1.00 96.56 72 LEU A N 1
ATOM 513 C CA . LEU A 1 72 ? -7.139 3.112 3.004 1.00 96.56 72 LEU A CA 1
ATOM 514 C C . LEU A 1 72 ? -7.301 1.727 3.633 1.00 96.56 72 LEU A C 1
ATOM 516 O O . LEU A 1 72 ? -7.818 0.811 2.995 1.00 96.56 72 LEU A O 1
ATOM 520 N N . LYS A 1 73 ? -6.850 1.558 4.872 1.00 93.81 73 LYS A N 1
ATOM 521 C CA . LYS A 1 73 ? -7.063 0.353 5.674 1.00 93.81 73 LYS A CA 1
ATOM 522 C C . LYS A 1 73 ? -7.858 0.734 6.912 1.00 93.81 73 LYS A C 1
ATOM 524 O O . LYS A 1 73 ? -7.349 1.454 7.762 1.00 93.81 73 LYS A O 1
ATOM 529 N N . GLY A 1 74 ? -9.090 0.252 7.003 1.00 90.38 74 GLY A N 1
ATOM 530 C CA . GLY A 1 74 ? -9.914 0.392 8.199 1.00 90.38 74 GLY A CA 1
ATOM 531 C C . GLY A 1 74 ? -9.650 -0.722 9.211 1.00 90.38 74 GLY A C 1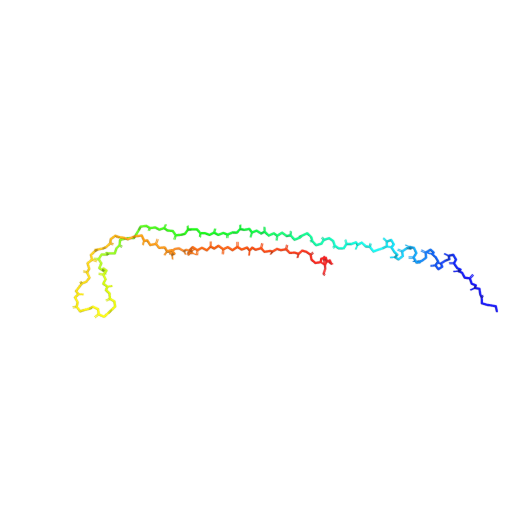
ATOM 532 O O . GLY A 1 74 ? -9.239 -1.825 8.840 1.00 90.38 74 GLY A O 1
ATOM 533 N N . ALA A 1 75 ? -9.903 -0.439 10.481 1.00 86.88 75 ALA A N 1
ATOM 534 C CA . ALA A 1 75 ? -10.154 -1.433 11.513 1.00 86.88 75 ALA A CA 1
ATOM 535 C C . ALA A 1 75 ? -11.224 -0.885 12.461 1.00 86.88 75 ALA A C 1
ATOM 537 O O . ALA A 1 75 ? -11.140 0.270 12.882 1.00 86.88 75 ALA A O 1
ATOM 538 N 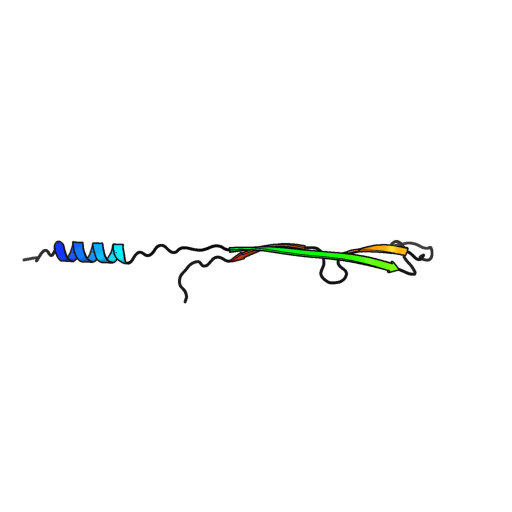N . GLU A 1 76 ? -12.209 -1.713 12.778 1.00 82.56 76 GLU A N 1
ATOM 539 C CA . GLU A 1 76 ? -13.308 -1.396 13.684 1.00 82.56 76 GLU A CA 1
ATOM 540 C C . GLU A 1 76 ? -13.406 -2.519 14.718 1.00 82.56 76 GLU A C 1
ATOM 542 O O .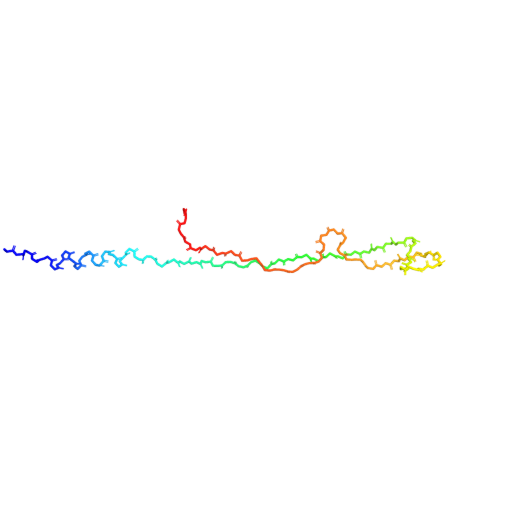 GLU A 1 76 ? -13.408 -3.696 14.354 1.00 82.56 76 GLU A O 1
ATOM 547 N N . ASP A 1 77 ? -13.445 -2.152 15.998 1.00 81.19 77 ASP A N 1
ATOM 548 C CA . ASP A 1 77 ? -13.804 -3.076 17.070 1.00 81.19 77 ASP A CA 1
ATOM 549 C C . ASP A 1 77 ? -15.329 -3.089 17.214 1.00 81.19 77 ASP A C 1
ATOM 551 O O . ASP A 1 77 ? -15.924 -2.073 17.562 1.00 81.19 77 ASP A O 1
ATOM 555 N N . LEU A 1 78 ? -15.962 -4.230 16.938 1.00 79.06 78 LEU A N 1
ATOM 556 C CA . LEU A 1 78 ? -17.417 -4.397 17.038 1.00 79.06 78 LEU A CA 1
ATOM 557 C C . LEU A 1 78 ? -17.883 -4.735 18.468 1.00 79.06 78 LEU A C 1
ATOM 559 O O . LEU A 1 78 ? -19.083 -4.874 18.707 1.00 79.06 78 LEU A O 1
ATOM 563 N N . GLY A 1 79 ? -16.950 -4.844 19.420 1.00 74.00 79 GLY A N 1
ATOM 564 C CA . GLY A 1 79 ? -17.203 -5.264 20.792 1.00 74.00 79 GLY A CA 1
ATOM 565 C C . GLY A 1 79 ? -17.337 -6.783 20.933 1.00 74.00 79 GLY A C 1
ATOM 566 O O . GLY A 1 79 ? -17.653 -7.499 19.987 1.00 74.00 79 GLY A O 1
ATOM 567 N N . GLY A 1 80 ? -17.099 -7.290 22.145 1.00 70.75 80 GLY A N 1
ATOM 568 C CA . GLY A 1 80 ? -17.324 -8.699 22.496 1.00 70.75 80 GLY A CA 1
ATOM 569 C C . GLY A 1 80 ? -16.086 -9.459 22.959 1.00 70.75 80 GLY A C 1
ATOM 570 O O . GLY A 1 80 ? -16.257 -10.379 23.741 1.00 70.75 80 GLY A O 1
ATOM 571 N N . GLY A 1 81 ? -14.868 -9.052 22.572 1.00 63.66 81 GLY A N 1
ATOM 572 C CA . GLY A 1 81 ? -13.582 -9.496 23.154 1.00 63.66 81 GLY A CA 1
ATOM 573 C C . GLY A 1 81 ? -13.307 -11.012 23.258 1.00 63.66 81 GLY A C 1
ATOM 574 O O . GLY A 1 81 ? -12.268 -11.389 23.799 1.00 63.66 81 GLY A O 1
ATOM 575 N N . THR A 1 82 ? -14.212 -11.860 22.764 1.00 48.62 82 THR A N 1
ATOM 576 C CA . THR A 1 82 ? -14.245 -13.328 22.834 1.00 48.62 82 THR A CA 1
ATOM 577 C C . THR A 1 82 ? -14.966 -13.876 21.617 1.00 48.62 82 THR A C 1
ATOM 579 O O . THR A 1 82 ? -15.965 -13.236 21.214 1.00 48.62 82 THR A O 1
#

Mean predicted aligned error: 12.05 Å

Sequence (82 aa):
MKRRYPEVKAALAGAAMLATIPAFAQSSVTLYGIVDNGIGYQSSSTTLGSTSGGHSAFKMVTGVWAGSRFGLKGAEDLGGGT

Secondary structure (DSSP, 8-state):
-----HHHHHHHHHHHHHT--------EEEEEEE--EEEEEEEEE--TT--SPPEEEEEEEE-SSS--EEEEEEE---S---

Solvent-accessible surface area (backbone atoms only — not comparable to full-atom values): 5403 Å² total; per-residue (Å²): 136,84,88,82,59,66,65,62,50,50,51,52,54,51,53,56,60,71,68,63,72,84,78,78,54,70,68,46,76,44,80,50,70,44,85,39,74,48,80,42,79,38,76,63,49,70,62,92,89,58,91,65,84,48,43,68,43,80,42,82,43,63,42,87,85,79,37,61,46,76,49,75,47,75,49,69,49,87,70,74,100,117

Radius of gyration: 33.33 Å; Cα contacts (8 Å, |Δi|>4): 94; chains: 1; bounding box: 73×21×86 Å

Foldseek 3Di:
DDDDDVVVVVVVVVVVVVPDDDDPWPKDKDKDWDWFKDKDWDQFDDDPPDPDTGHIDIDIDGDPDHGTDIDMDMDIDPDDPD

pLDDT: mean 85.34, std 11.73, range [48.34, 96.94]

Nearest PDB structures 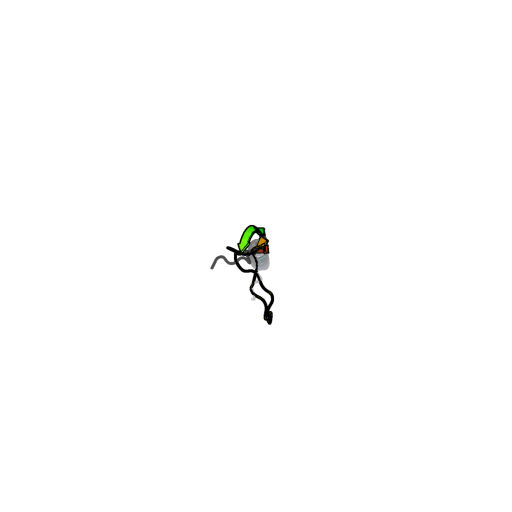(foldseek):
  6uwi-assembly1_A  TM=3.676E-01  e=4.780E+00  Clostridioides difficile
  6uwi-assembly2_d  TM=3.675E-01  e=4.780E+00  Clostridioides difficile
  6uwi-assembly2_g  TM=3.676E-01  e=4.780E+00  Clostridioides difficile
  6uwi-assembly1_E  TM=3.667E-01  e=5.411E+00  Clostridioides difficile
  3j9c-assembly1_A  TM=2.727E-01  e=4.780E+00  Bacillus anthracis